Protein AF-A0A6J5W0Q2-F1 (afdb_monomer_lite)

Radius of gyration: 30.88 Å; chains: 1; bounding box: 70×27×79 Å

Secondary structure (DSSP, 8-state):
---GGGS--------PPP------PPP--PPPPPTTSPPP--------GGGTS--B-TTT--BS--TTT-GGGG-----

Organism: Prunus armeniaca (NCBI:txid36596)

pLDDT: mean 73.38, std 11.22, range [36.78, 86.94]

Sequence (79 aa):
MPSMDQWITYGPHPLLPHVFKKQVGRAIKKRIREQREPPTPTLGNKLRRWVYDKFKCTKCSQEGHNKKTCGTSLKKNSG

InterPro domains:
  IPR001878 Zinc finger, CCHC-type [PS50158] (56-70)
  IPR036875 Zinc finger, CCHC-type superfamily [SSF57756] (45-74)

Structure (mmCIF, N/CA/C/O backbone):
data_AF-A0A6J5W0Q2-F1
#
_entry.id   AF-A0A6J5W0Q2-F1
#
loop_
_atom_site.group_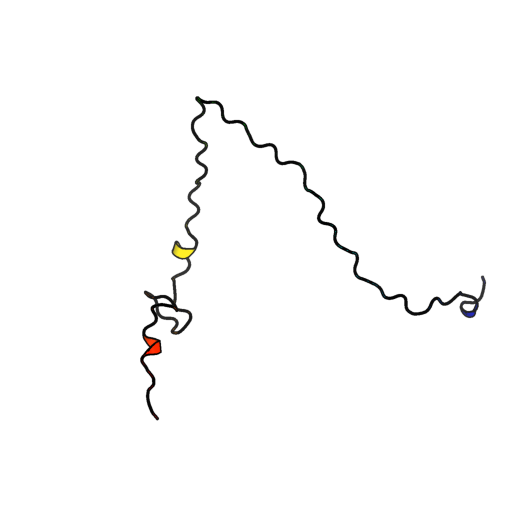PDB
_atom_site.id
_atom_site.type_symbol
_atom_site.label_atom_id
_atom_site.label_alt_id
_atom_site.label_comp_id
_atom_site.label_asym_id
_atom_site.label_entity_id
_atom_site.label_seq_id
_atom_site.pdbx_PDB_ins_code
_atom_site.Cartn_x
_atom_site.Cartn_y
_atom_site.Cartn_z
_atom_site.occupancy
_atom_site.B_iso_or_equiv
_atom_site.auth_seq_id
_atom_site.auth_comp_id
_atom_site.auth_asym_id
_atom_site.auth_atom_id
_atom_site.pdbx_PDB_model_num
ATOM 1 N N . MET A 1 1 ? 29.503 15.569 -47.699 1.00 63.34 1 MET A N 1
ATOM 2 C CA . MET A 1 1 ? 28.809 14.680 -46.740 1.00 63.34 1 MET A CA 1
ATOM 3 C C . MET A 1 1 ? 28.124 13.587 -47.546 1.00 63.34 1 MET A C 1
ATOM 5 O O . MET A 1 1 ? 27.542 13.947 -48.562 1.00 63.34 1 MET A O 1
ATOM 9 N N . PRO A 1 2 ? 28.247 12.298 -47.190 1.00 76.19 2 PRO A N 1
ATOM 10 C CA . PRO A 1 2 ? 27.569 11.223 -47.921 1.00 76.19 2 PRO A CA 1
ATOM 11 C C . PRO A 1 2 ? 26.040 11.390 -47.866 1.00 76.19 2 PRO A C 1
ATOM 13 O O . PRO A 1 2 ? 25.522 11.922 -46.880 1.00 76.19 2 PRO A O 1
ATOM 16 N N . SER A 1 3 ? 25.345 10.973 -48.935 1.00 81.06 3 SER A N 1
ATOM 17 C CA . SER A 1 3 ? 23.876 11.053 -49.048 1.00 81.06 3 SER A CA 1
ATOM 18 C C . SER A 1 3 ? 23.200 10.156 -48.012 1.00 81.06 3 SER A C 1
ATOM 20 O O . SER A 1 3 ? 23.738 9.109 -47.648 1.00 81.06 3 SER A O 1
ATOM 22 N N . MET A 1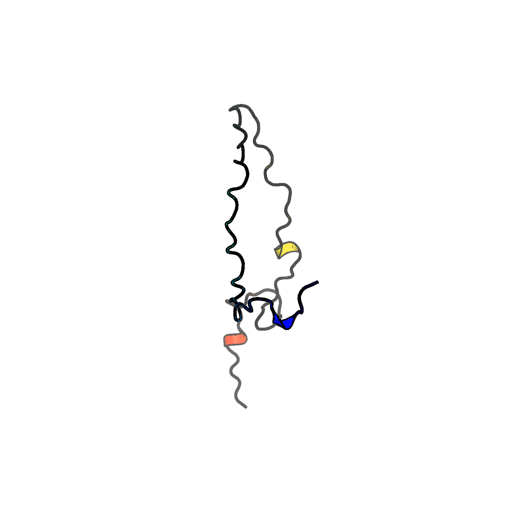 4 ? 22.004 10.547 -47.571 1.00 76.94 4 MET A N 1
ATOM 23 C CA . MET A 1 4 ? 21.218 9.831 -46.559 1.00 76.94 4 MET A CA 1
ATOM 24 C C . MET A 1 4 ? 20.902 8.382 -46.983 1.00 76.94 4 MET A C 1
ATOM 26 O O . MET A 1 4 ? 20.820 7.492 -46.142 1.00 76.94 4 MET A O 1
ATOM 30 N N . ASP A 1 5 ? 20.836 8.131 -48.292 1.00 80.69 5 ASP A N 1
ATOM 31 C CA . ASP A 1 5 ? 20.570 6.818 -48.900 1.00 80.69 5 ASP A CA 1
ATOM 32 C C . ASP A 1 5 ? 21.728 5.816 -48.768 1.00 80.69 5 ASP A C 1
ATOM 34 O O . ASP A 1 5 ? 21.562 4.631 -49.043 1.00 80.69 5 ASP A O 1
ATOM 38 N N . GLN A 1 6 ? 22.917 6.270 -48.360 1.00 81.81 6 GLN A N 1
ATOM 39 C CA . GLN A 1 6 ? 24.083 5.403 -48.151 1.00 81.81 6 GLN A CA 1
ATOM 40 C C . GLN A 1 6 ? 24.160 4.844 -46.722 1.00 81.81 6 GLN A C 1
ATOM 42 O O . GLN A 1 6 ? 25.121 4.153 -46.379 1.00 81.81 6 GLN A O 1
ATOM 47 N N . TRP A 1 7 ? 23.189 5.151 -45.858 1.00 81.50 7 TRP A N 1
ATOM 48 C CA . TRP A 1 7 ? 23.187 4.669 -44.479 1.00 81.50 7 TRP A CA 1
ATOM 49 C C . TRP A 1 7 ? 22.678 3.231 -44.403 1.00 81.50 7 TRP A C 1
ATOM 51 O O . TRP A 1 7 ? 21.608 2.898 -44.910 1.00 81.50 7 TRP A O 1
ATOM 61 N N . ILE A 1 8 ? 23.431 2.376 -43.713 1.00 78.31 8 ILE A N 1
ATOM 62 C CA . ILE A 1 8 ? 23.036 0.989 -43.461 1.00 78.31 8 ILE A CA 1
ATOM 63 C C . ILE A 1 8 ? 21.772 1.005 -42.596 1.00 78.31 8 ILE A C 1
ATOM 65 O O . ILE A 1 8 ? 21.808 1.385 -41.425 1.00 78.31 8 ILE A O 1
ATOM 69 N N . THR A 1 9 ? 20.643 0.611 -43.182 1.00 74.94 9 THR A N 1
ATOM 70 C CA . THR A 1 9 ? 19.358 0.548 -42.486 1.00 74.94 9 THR A CA 1
ATOM 71 C C . THR A 1 9 ? 19.237 -0.813 -41.821 1.00 74.94 9 THR A C 1
ATOM 73 O O . THR A 1 9 ? 18.884 -1.812 -42.445 1.00 74.94 9 THR A O 1
ATOM 76 N N . TYR A 1 10 ? 19.557 -0.874 -40.535 1.00 73.00 10 TYR A N 1
ATOM 77 C CA . TYR A 1 10 ? 19.201 -2.039 -39.744 1.00 73.00 10 TYR A CA 1
ATOM 78 C C . TYR A 1 10 ? 17.684 -1.991 -39.526 1.00 73.00 10 TYR A C 1
ATOM 80 O O . TYR A 1 10 ? 17.157 -0.977 -39.065 1.00 73.00 10 TYR A O 1
ATOM 88 N N . GLY A 1 11 ? 16.973 -3.041 -39.955 1.00 76.19 11 GLY A N 1
ATOM 89 C CA . GLY A 1 11 ? 15.513 -3.144 -39.841 1.00 76.19 11 GLY A CA 1
ATOM 90 C C . GLY A 1 11 ? 15.019 -2.928 -38.404 1.00 76.19 11 GLY A C 1
ATOM 91 O O . GLY A 1 11 ? 15.834 -2.861 -37.486 1.00 76.19 11 GLY A O 1
ATOM 92 N N . PRO A 1 12 ? 13.697 -2.821 -38.178 1.00 77.19 12 PRO A N 1
ATOM 93 C CA . PRO A 1 12 ? 13.144 -2.423 -36.888 1.00 77.19 12 PRO A CA 1
ATOM 94 C C . PRO A 1 12 ? 13.679 -3.325 -35.773 1.00 77.19 12 PRO A C 1
ATOM 96 O O . PRO A 1 12 ? 13.267 -4.474 -35.616 1.00 77.19 12 PRO A O 1
ATOM 99 N N . HIS A 1 13 ? 14.637 -2.807 -35.008 1.00 73.12 13 HIS A N 1
ATOM 100 C CA . HIS A 1 13 ? 15.134 -3.495 -33.836 1.00 73.12 13 HIS A CA 1
ATOM 101 C C . HIS A 1 13 ? 14.025 -3.455 -32.791 1.00 73.12 13 HIS A C 1
ATOM 103 O O . HIS A 1 13 ? 13.534 -2.363 -32.482 1.00 73.12 13 HIS A O 1
ATOM 109 N N . PRO A 1 14 ? 13.596 -4.605 -32.245 1.00 80.06 14 PRO A N 1
ATOM 110 C CA . PRO A 1 14 ? 12.613 -4.591 -31.182 1.00 80.06 14 PRO A CA 1
ATOM 111 C C . PRO A 1 14 ? 13.224 -3.838 -29.999 1.00 80.06 14 PRO A C 1
ATOM 113 O O . PRO A 1 14 ? 14.187 -4.299 -29.384 1.00 80.06 14 PRO A O 1
ATOM 116 N N . LEU A 1 15 ? 12.678 -2.658 -29.701 1.00 78.50 15 LEU A N 1
ATOM 117 C CA . LEU A 1 15 ? 13.013 -1.885 -28.512 1.00 78.50 15 LEU A CA 1
ATOM 118 C C . LEU A 1 15 ? 12.451 -2.633 -27.302 1.00 78.50 15 LEU A C 1
ATOM 120 O O . LEU A 1 15 ? 11.362 -2.337 -26.811 1.00 78.50 15 LEU A O 1
ATOM 124 N N . LEU A 1 16 ? 13.162 -3.669 -26.862 1.00 84.31 16 LEU A N 1
ATOM 125 C CA . LEU A 1 16 ? 12.799 -4.381 -25.650 1.00 84.31 16 LEU A CA 1
ATOM 126 C C . LEU A 1 16 ? 12.940 -3.417 -24.467 1.00 84.31 16 LEU A C 1
ATOM 128 O O . LEU A 1 16 ? 13.940 -2.695 -24.378 1.00 84.31 16 LEU A O 1
ATOM 132 N N . PRO A 1 17 ? 11.964 -3.387 -23.545 1.00 86.19 17 PRO A N 1
ATOM 133 C CA . PRO A 1 17 ? 12.096 -2.584 -22.345 1.00 86.19 17 PRO A CA 1
ATOM 134 C C . PRO A 1 17 ? 13.337 -3.030 -21.572 1.00 86.19 17 PRO A C 1
ATOM 136 O O . PRO A 1 17 ? 13.629 -4.222 -21.450 1.00 86.19 17 PRO A O 1
ATOM 139 N N . HIS A 1 18 ? 14.067 -2.058 -21.032 1.00 82.69 18 HIS A N 1
ATOM 140 C CA . HIS A 1 18 ? 15.235 -2.339 -20.213 1.00 82.69 18 HIS A CA 1
ATOM 141 C C . HIS A 1 18 ? 14.836 -3.211 -19.014 1.00 82.69 18 HIS A C 1
ATOM 143 O O . HIS A 1 18 ? 13.946 -2.86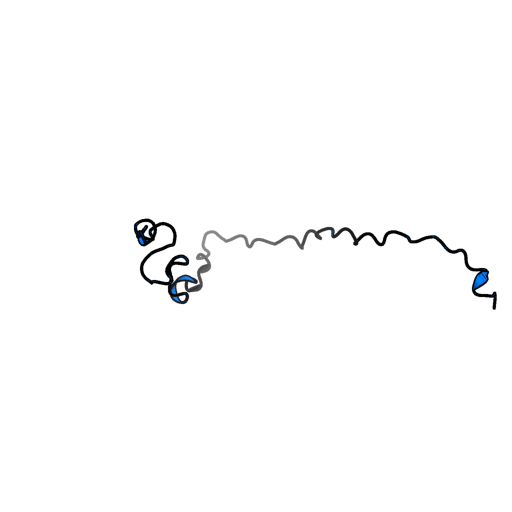1 -18.234 1.00 82.69 18 HIS A O 1
ATOM 149 N N . VAL A 1 19 ? 15.518 -4.344 -18.844 1.00 86.94 19 VAL A N 1
ATOM 150 C CA . VAL A 1 19 ? 15.265 -5.267 -17.735 1.00 86.94 19 VAL A CA 1
ATOM 151 C C . VAL A 1 19 ? 15.644 -4.581 -16.422 1.00 86.94 19 VAL A C 1
ATOM 153 O O . VAL A 1 19 ? 16.821 -4.399 -16.107 1.00 86.94 19 VAL A O 1
ATOM 156 N N . PHE A 1 20 ? 14.643 -4.184 -15.636 1.00 83.44 20 PHE A N 1
ATOM 157 C CA . PHE A 1 20 ? 14.871 -3.560 -14.337 1.00 83.44 20 PHE A CA 1
ATOM 158 C C . PHE A 1 20 ? 15.437 -4.579 -13.342 1.00 83.44 20 PHE A C 1
ATOM 160 O O . PHE A 1 20 ? 14.729 -5.446 -12.827 1.00 83.44 20 PHE A O 1
ATOM 167 N N . LYS A 1 21 ? 16.727 -4.448 -13.031 1.00 85.12 21 LYS A N 1
ATOM 168 C CA . LYS A 1 21 ? 17.357 -5.156 -11.917 1.00 85.12 21 LYS A CA 1
ATOM 169 C C . LYS A 1 21 ? 17.167 -4.317 -10.658 1.00 85.12 21 LYS A C 1
ATOM 171 O O . LYS A 1 21 ? 17.708 -3.216 -10.567 1.00 85.12 21 LYS A O 1
ATOM 176 N N . LYS A 1 22 ? 16.415 -4.834 -9.679 1.00 83.88 22 LYS A N 1
ATOM 177 C CA . LYS A 1 22 ? 16.340 -4.218 -8.345 1.00 83.88 22 LYS A CA 1
ATOM 178 C C . LYS A 1 22 ? 17.755 -4.132 -7.783 1.00 83.88 22 LYS A C 1
ATOM 180 O O . LYS A 1 22 ? 18.367 -5.160 -7.503 1.00 83.88 22 LYS A O 1
ATOM 185 N N . GLN A 1 23 ? 18.266 -2.916 -7.624 1.00 83.25 23 GLN A N 1
ATOM 186 C CA . GLN A 1 23 ? 19.517 -2.709 -6.912 1.00 83.25 23 GLN A CA 1
ATOM 187 C C . GLN A 1 23 ? 19.308 -3.157 -5.468 1.00 83.25 23 GLN A C 1
ATOM 189 O O . GLN A 1 23 ? 18.365 -2.718 -4.804 1.00 83.25 23 GLN A O 1
ATOM 194 N N . VAL A 1 24 ? 20.163 -4.063 -4.995 1.00 81.56 24 VAL A N 1
ATOM 195 C CA . VAL A 1 24 ? 20.205 -4.408 -3.575 1.00 81.56 24 VAL A CA 1
ATOM 196 C C . VAL A 1 24 ? 20.560 -3.113 -2.851 1.00 81.56 24 VAL A C 1
ATOM 198 O O . VAL A 1 24 ? 21.623 -2.540 -3.081 1.00 81.56 24 VAL A O 1
ATOM 201 N N . GLY A 1 25 ? 19.613 -2.589 -2.072 1.00 83.56 25 GLY A N 1
ATOM 202 C CA . GLY A 1 25 ? 19.798 -1.333 -1.355 1.00 83.56 25 GLY A CA 1
ATOM 203 C C . GLY A 1 25 ? 20.979 -1.403 -0.385 1.00 83.56 25 GLY A C 1
ATOM 204 O O . GLY A 1 25 ? 21.554 -2.462 -0.133 1.00 83.56 25 GLY A O 1
ATOM 205 N N . ARG A 1 26 ? 21.332 -0.261 0.209 1.00 82.38 26 ARG A N 1
ATOM 206 C CA . ARG A 1 26 ? 22.355 -0.231 1.262 1.00 82.38 26 ARG A CA 1
ATOM 207 C C . ARG A 1 26 ? 21.937 -1.142 2.416 1.00 82.38 26 ARG A C 1
ATOM 209 O O . ARG A 1 26 ? 20.782 -1.112 2.842 1.00 82.38 26 ARG A O 1
ATOM 216 N N . ALA A 1 27 ? 22.887 -1.919 2.933 1.00 80.31 27 ALA A N 1
ATOM 217 C CA . ALA A 1 27 ? 22.651 -2.765 4.093 1.00 80.31 27 ALA A CA 1
ATOM 218 C C . ALA A 1 27 ? 22.131 -1.915 5.264 1.00 80.31 27 ALA A C 1
ATOM 220 O O . ALA A 1 27 ? 22.760 -0.935 5.673 1.00 80.31 27 ALA A O 1
ATOM 221 N N . ILE A 1 28 ? 20.964 -2.287 5.792 1.00 78.00 28 ILE A N 1
ATOM 222 C CA . ILE A 1 28 ? 20.353 -1.598 6.927 1.00 78.00 28 ILE A CA 1
ATOM 223 C C . ILE A 1 28 ? 21.123 -2.004 8.183 1.00 78.00 28 ILE A C 1
ATOM 225 O O . ILE A 1 28 ? 21.062 -3.158 8.611 1.00 78.00 28 ILE A O 1
ATOM 229 N N . LYS A 1 29 ? 21.832 -1.053 8.798 1.00 80.00 29 LYS A N 1
ATOM 230 C CA . LYS A 1 29 ? 22.424 -1.250 10.124 1.00 80.00 29 LYS A CA 1
ATOM 231 C C . LYS A 1 29 ? 21.302 -1.251 11.159 1.00 80.00 29 LYS A C 1
ATOM 233 O O . LYS A 1 29 ? 20.669 -0.225 11.395 1.00 80.00 29 LYS A O 1
ATOM 238 N N . LYS A 1 30 ? 21.039 -2.405 11.771 1.00 75.56 30 LYS A N 1
ATOM 239 C CA . LYS A 1 30 ? 20.178 -2.481 12.956 1.00 75.56 30 LYS A CA 1
ATOM 240 C C . LYS A 1 30 ? 20.968 -1.961 14.155 1.00 75.56 30 LYS A C 1
ATOM 242 O O . LYS A 1 30 ? 22.116 -2.350 14.348 1.00 75.56 30 LYS A O 1
ATOM 247 N N . ARG A 1 31 ? 20.358 -1.090 14.958 1.00 79.94 31 ARG A N 1
ATOM 248 C CA . ARG A 1 31 ? 20.925 -0.662 16.239 1.00 79.94 31 ARG A CA 1
ATOM 249 C C . ARG A 1 31 ? 20.874 -1.839 17.218 1.00 79.94 31 ARG A C 1
ATOM 251 O O . ARG A 1 31 ? 19.801 -2.404 17.423 1.00 79.94 31 ARG A O 1
ATOM 258 N N . ILE A 1 32 ? 22.013 -2.208 17.801 1.00 76.50 32 ILE A N 1
ATOM 259 C CA . ILE A 1 32 ? 22.064 -3.160 18.917 1.00 76.50 32 ILE A CA 1
ATOM 260 C C . ILE A 1 32 ? 21.574 -2.409 20.156 1.00 76.50 32 ILE A C 1
ATOM 262 O O . ILE A 1 32 ? 22.101 -1.345 20.473 1.00 76.50 32 ILE A O 1
ATOM 266 N N . ARG A 1 33 ? 20.529 -2.924 20.808 1.00 71.50 33 ARG A N 1
ATOM 267 C CA . ARG A 1 33 ? 19.983 -2.350 22.041 1.00 71.50 33 ARG A CA 1
ATOM 268 C C . ARG A 1 33 ? 20.766 -2.899 23.227 1.00 71.50 33 ARG A C 1
ATOM 270 O O . ARG A 1 33 ? 20.821 -4.115 23.407 1.00 71.50 33 ARG A O 1
ATOM 277 N N . GLU A 1 34 ? 21.349 -2.016 24.027 1.00 80.25 34 GLU A N 1
ATOM 278 C CA . GLU A 1 34 ? 22.017 -2.406 25.270 1.00 80.25 34 GLU A CA 1
ATOM 279 C C . GLU A 1 34 ? 20.987 -2.872 26.312 1.00 80.25 34 GLU A C 1
ATOM 281 O O . GLU A 1 34 ? 19.857 -2.383 26.349 1.00 80.25 34 GLU A O 1
ATOM 286 N N . GLN A 1 35 ? 21.360 -3.819 27.181 1.00 75.44 35 GLN A N 1
ATOM 287 C CA . GLN A 1 35 ? 20.432 -4.512 28.093 1.00 75.44 35 GLN A CA 1
ATOM 288 C C . GLN A 1 35 ? 19.680 -3.573 29.054 1.00 75.44 35 GLN A C 1
ATOM 290 O O . GLN A 1 35 ? 18.577 -3.889 29.494 1.00 75.44 35 GLN A O 1
ATOM 295 N N . ARG A 1 36 ? 20.268 -2.414 29.370 1.00 81.50 36 ARG A N 1
ATOM 296 C CA . ARG A 1 36 ? 19.694 -1.399 30.267 1.00 81.50 36 ARG A CA 1
ATOM 297 C C . ARG A 1 36 ? 18.977 -0.273 29.528 1.00 81.50 36 ARG A C 1
ATOM 299 O O . ARG A 1 36 ? 18.369 0.576 30.171 1.00 81.50 36 ARG A O 1
ATOM 306 N N . GLU A 1 37 ? 19.042 -0.245 28.199 1.00 78.69 37 GLU A N 1
ATOM 307 C CA . GLU A 1 37 ? 18.388 0.803 27.432 1.00 78.69 37 GLU A CA 1
ATOM 308 C C . GLU A 1 37 ? 16.870 0.561 27.441 1.00 78.69 37 GLU A C 1
ATOM 310 O O . GLU A 1 37 ? 16.422 -0.532 27.057 1.00 78.69 37 GLU A O 1
ATOM 315 N N . PRO A 1 38 ? 16.047 1.539 27.863 1.00 76.56 38 PRO A N 1
ATOM 316 C CA . PRO A 1 38 ? 14.602 1.410 27.758 1.00 76.56 38 PRO A CA 1
ATOM 317 C C . PRO A 1 38 ? 14.212 1.184 26.288 1.00 76.56 38 PRO A C 1
ATOM 319 O O . PRO A 1 38 ? 14.882 1.683 25.380 1.00 76.56 38 PRO A O 1
ATOM 322 N N . PRO A 1 39 ? 13.157 0.401 26.007 1.00 72.06 39 PRO A N 1
ATOM 323 C CA . PRO A 1 39 ? 12.713 0.226 24.636 1.00 72.06 39 PRO A CA 1
ATOM 324 C C . PRO A 1 39 ? 12.317 1.596 24.104 1.00 72.06 39 PRO A C 1
ATOM 326 O O . PRO A 1 39 ? 11.490 2.276 24.711 1.00 72.06 39 PRO A O 1
ATOM 329 N N . THR A 1 40 ? 12.877 1.994 22.962 1.00 65.06 40 THR A N 1
ATOM 330 C CA . THR A 1 40 ? 12.352 3.145 22.227 1.00 65.06 40 THR A CA 1
ATOM 331 C C . THR A 1 40 ? 10.849 2.933 22.046 1.00 65.06 40 THR A C 1
ATOM 333 O O . THR A 1 40 ? 10.468 1.831 21.621 1.00 65.06 40 THR A O 1
ATOM 336 N N . PRO A 1 41 ? 9.983 3.920 22.351 1.00 66.38 41 PRO A N 1
ATOM 337 C CA . PRO A 1 41 ? 8.548 3.786 22.150 1.00 66.38 41 PRO A CA 1
ATOM 338 C C . PRO A 1 41 ? 8.294 3.660 20.646 1.00 66.38 41 PRO A C 1
ATOM 340 O O . PRO A 1 41 ? 8.094 4.636 19.931 1.00 66.38 41 PRO A O 1
ATOM 343 N N . THR A 1 42 ? 8.334 2.429 20.131 1.00 60.97 42 THR A N 1
ATOM 344 C CA . THR A 1 42 ? 8.230 2.102 18.693 1.00 60.97 42 THR A CA 1
ATOM 345 C C . THR A 1 42 ? 6.769 2.160 18.241 1.00 60.97 42 THR A C 1
ATOM 347 O O . THR A 1 42 ? 6.322 1.475 17.327 1.00 60.97 42 THR A O 1
ATOM 350 N N . LEU A 1 43 ? 5.988 2.976 18.934 1.00 59.00 43 LEU A N 1
ATOM 351 C CA . LEU A 1 43 ? 4.560 3.090 18.791 1.00 59.00 43 LEU A CA 1
ATOM 352 C C . LEU A 1 43 ? 4.187 4.528 19.126 1.00 59.00 43 LEU A C 1
ATOM 354 O O . LEU A 1 43 ? 3.422 4.809 20.040 1.00 59.00 43 LEU A O 1
ATOM 358 N N . GLY A 1 44 ? 4.740 5.465 18.350 1.00 58.62 44 GLY A N 1
ATOM 359 C CA . GLY A 1 44 ? 4.013 6.706 18.124 1.00 58.62 44 GLY A CA 1
ATOM 360 C C . GLY A 1 44 ? 2.576 6.335 17.757 1.00 58.62 44 GLY A C 1
ATOM 361 O O . GLY A 1 44 ? 2.374 5.370 17.011 1.00 58.62 44 GLY A O 1
ATOM 362 N N . ASN A 1 45 ? 1.607 7.046 18.332 1.00 64.31 45 ASN A N 1
ATOM 363 C CA . ASN A 1 45 ? 0.171 6.867 18.129 1.00 64.31 45 ASN A CA 1
ATOM 364 C C . ASN A 1 45 ? -0.196 6.985 16.639 1.00 64.31 45 ASN A C 1
ATOM 366 O O . ASN A 1 45 ? -0.755 7.984 16.195 1.00 64.31 45 ASN A O 1
ATOM 370 N N . LYS A 1 46 ? 0.105 5.967 15.828 1.00 60.53 46 LYS A N 1
ATOM 371 C CA . LYS A 1 46 ? -0.509 5.804 14.519 1.00 60.53 46 LYS A CA 1
ATOM 372 C C . LYS A 1 46 ? -1.951 5.442 14.807 1.00 60.53 46 LYS A C 1
ATOM 374 O O . LYS A 1 46 ? -2.270 4.274 15.036 1.00 60.53 46 LYS A O 1
ATOM 379 N N . LEU A 1 47 ? -2.797 6.468 14.835 1.00 60.31 47 LEU A N 1
ATOM 380 C CA . LEU A 1 47 ? -4.240 6.317 14.789 1.00 60.31 47 LEU A CA 1
ATOM 381 C C . LEU A 1 47 ? -4.541 5.299 13.700 1.00 60.31 47 LEU A C 1
ATOM 383 O O . LEU A 1 47 ? -4.120 5.432 12.546 1.00 60.31 47 LEU A O 1
ATOM 387 N N . ARG A 1 48 ? -5.165 4.199 14.108 1.00 61.91 48 ARG A N 1
ATOM 388 C CA . ARG A 1 48 ? -5.479 3.132 13.176 1.00 61.91 48 ARG A CA 1
ATOM 389 C C . ARG A 1 48 ? -6.411 3.717 12.114 1.00 61.91 48 ARG A C 1
ATOM 3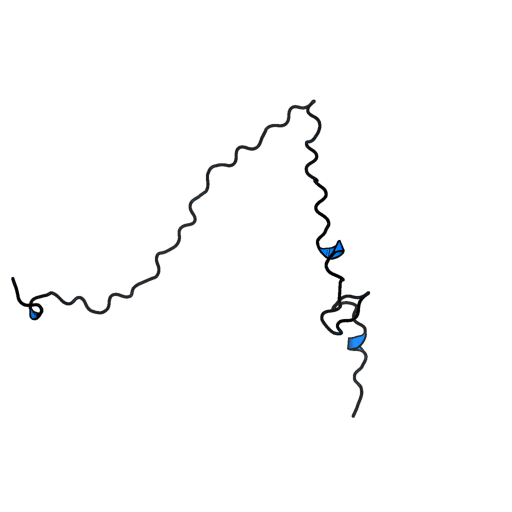91 O O . ARG A 1 48 ? -7.331 4.451 12.455 1.00 61.91 48 ARG A O 1
ATOM 398 N N . ARG A 1 49 ? -6.191 3.390 10.838 1.00 59.81 49 ARG A N 1
ATOM 399 C CA . ARG A 1 49 ? -6.932 3.968 9.698 1.00 59.81 49 ARG A CA 1
ATOM 400 C C . ARG A 1 49 ? -8.463 3.885 9.855 1.00 59.81 49 ARG A C 1
ATOM 402 O O . ARG A 1 49 ? -9.177 4.800 9.471 1.00 59.81 49 ARG A O 1
ATOM 409 N N . TRP A 1 50 ? -8.943 2.850 10.543 1.00 59.03 50 TRP A N 1
ATOM 410 C CA . TRP A 1 50 ? -10.348 2.635 10.908 1.00 59.03 50 TRP A CA 1
ATOM 411 C C . TRP A 1 50 ? -10.946 3.611 11.940 1.00 59.03 50 TRP A C 1
ATOM 413 O O . TRP A 1 50 ? -12.147 3.560 12.167 1.00 59.03 50 TRP A O 1
ATOM 423 N N . VAL A 1 51 ? -10.155 4.489 12.566 1.00 62.97 51 VAL A N 1
ATOM 424 C CA . VAL A 1 51 ? -10.679 5.574 13.420 1.00 62.97 51 VAL A CA 1
ATOM 425 C C . VAL A 1 51 ? -11.257 6.716 12.570 1.00 62.97 51 VAL A C 1
ATOM 427 O O . VAL A 1 51 ? -12.180 7.391 13.012 1.00 62.97 51 VAL A O 1
ATOM 430 N N . TYR A 1 52 ? -10.759 6.907 11.341 1.00 58.56 52 TYR A N 1
ATOM 431 C CA . TYR A 1 52 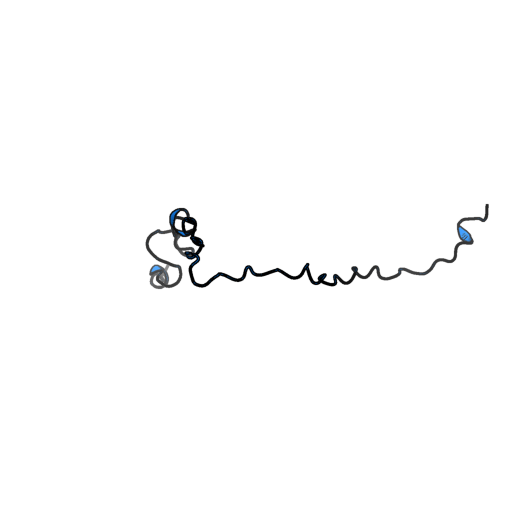? -11.204 7.973 10.431 1.00 58.56 52 TYR A CA 1
ATOM 432 C C . TYR A 1 52 ? -12.069 7.464 9.281 1.00 58.56 52 TYR A C 1
ATOM 434 O O . TYR A 1 52 ? -13.028 8.129 8.888 1.00 58.56 52 TYR A O 1
ATOM 442 N N . ASP A 1 53 ? -11.779 6.269 8.769 1.00 66.81 53 ASP A N 1
ATOM 443 C CA . ASP A 1 53 ? -12.636 5.632 7.778 1.00 66.81 53 ASP A CA 1
ATOM 444 C C . ASP A 1 53 ? -13.844 5.039 8.499 1.00 66.81 53 ASP A C 1
ATOM 446 O O . ASP A 1 53 ? -13.783 3.916 9.007 1.00 66.81 53 ASP A O 1
ATOM 450 N N . LYS A 1 54 ? -14.948 5.801 8.553 1.00 68.19 54 LYS A N 1
ATOM 451 C CA . LYS A 1 54 ? -16.257 5.266 8.940 1.00 68.19 54 LYS A CA 1
ATOM 452 C C . LYS A 1 54 ? -16.487 3.992 8.144 1.00 68.19 54 LYS A C 1
ATOM 454 O O . LYS A 1 54 ? -16.652 4.023 6.923 1.00 68.19 54 LYS A O 1
ATOM 459 N N . PHE A 1 55 ? -16.426 2.865 8.838 1.00 73.19 55 PHE A N 1
ATOM 460 C CA . PHE A 1 55 ? -16.472 1.570 8.203 1.00 73.19 55 PHE A CA 1
ATOM 461 C C . PHE A 1 55 ? -17.889 1.343 7.654 1.00 73.19 55 PHE A C 1
ATOM 463 O O . PHE A 1 55 ? -18.826 1.034 8.392 1.00 73.19 55 PHE A O 1
ATOM 470 N N . LYS A 1 56 ? -18.045 1.552 6.344 1.00 80.56 56 LYS A N 1
ATOM 471 C CA . LYS A 1 56 ? -19.287 1.323 5.605 1.00 80.56 56 LYS A CA 1
ATOM 472 C C . LYS A 1 56 ? -19.216 -0.013 4.890 1.00 80.56 56 LYS A C 1
ATOM 474 O O . LYS A 1 56 ? -18.208 -0.369 4.276 1.00 80.56 56 LYS A O 1
ATOM 479 N N . CYS A 1 57 ? -20.312 -0.754 4.935 1.00 84.62 57 CYS A N 1
ATOM 480 C CA . CYS A 1 57 ? -20.444 -1.986 4.187 1.00 84.62 57 CYS A CA 1
ATOM 481 C C . CYS A 1 57 ? -20.325 -1.705 2.685 1.00 84.62 57 CYS A C 1
ATOM 483 O O . CYS A 1 57 ? -21.159 -1.012 2.119 1.00 84.62 57 CYS A O 1
ATOM 485 N N . THR A 1 58 ? -19.363 -2.308 1.988 1.00 81.12 58 THR A N 1
ATOM 486 C CA . THR A 1 58 ? -19.228 -2.128 0.529 1.00 81.12 58 THR A CA 1
ATOM 487 C C . THR A 1 58 ? -20.375 -2.731 -0.290 1.00 81.12 58 THR A C 1
ATOM 489 O O . THR A 1 58 ? -20.455 -2.479 -1.485 1.00 81.12 58 THR A O 1
ATOM 492 N N . LYS A 1 59 ? -21.255 -3.542 0.322 1.00 82.12 59 LYS A N 1
ATOM 493 C CA . LYS A 1 59 ? -22.445 -4.113 -0.339 1.00 82.12 59 LYS A CA 1
ATOM 494 C C . LYS A 1 59 ? -23.678 -3.213 -0.262 1.00 82.12 59 LYS A C 1
ATOM 496 O O . LYS A 1 59 ? -24.456 -3.204 -1.202 1.00 82.12 59 LYS A O 1
ATOM 501 N N . CYS A 1 60 ? -23.903 -2.533 0.861 1.00 84.50 60 CYS A N 1
ATOM 502 C CA . CYS A 1 60 ? -25.140 -1.775 1.096 1.00 84.50 60 CYS A CA 1
ATOM 503 C C . CYS A 1 60 ? -24.902 -0.354 1.617 1.00 84.50 60 CYS A C 1
ATOM 505 O O . CYS A 1 60 ? -25.851 0.331 1.979 1.00 84.50 60 CYS A O 1
ATOM 507 N N . SER A 1 61 ? -23.640 0.066 1.708 1.00 81.12 61 SER A N 1
ATOM 508 C CA . SER A 1 61 ? -23.178 1.383 2.162 1.00 81.12 61 SER A CA 1
ATOM 509 C C . SER A 1 61 ? -23.632 1.802 3.568 1.00 81.12 61 SER A C 1
ATOM 511 O O . SER A 1 61 ? -23.409 2.945 3.960 1.00 81.12 61 SER A O 1
ATOM 513 N N . GLN A 1 62 ? -24.213 0.878 4.341 1.00 82.56 62 GLN A N 1
ATOM 514 C CA . GLN A 1 62 ? -24.641 1.087 5.726 1.00 82.56 62 GLN A CA 1
ATOM 515 C C . GLN A 1 62 ? -23.484 0.867 6.708 1.00 82.56 62 GLN A C 1
ATOM 517 O O . GLN A 1 62 ? -22.584 0.060 6.455 1.00 82.56 62 GLN A O 1
ATOM 522 N N . GLU A 1 63 ? -23.521 1.582 7.829 1.00 80.62 63 GLU A N 1
ATOM 523 C CA . GLU A 1 63 ? -22.532 1.499 8.910 1.00 80.62 63 GLU A CA 1
ATOM 524 C C . GLU A 1 63 ? -22.873 0.352 9.886 1.00 80.62 63 GLU A C 1
ATOM 526 O O . GLU A 1 63 ? -23.998 -0.150 9.922 1.00 80.62 63 GLU A O 1
ATOM 531 N N . GLY A 1 64 ? -21.884 -0.112 10.657 1.00 82.56 64 GLY A N 1
ATOM 532 C CA . GLY A 1 64 ? -22.078 -1.119 11.714 1.00 82.56 64 GLY A CA 1
ATOM 533 C C . GLY A 1 64 ? -21.906 -2.587 11.300 1.00 82.56 64 GLY A C 1
ATOM 534 O O . GLY A 1 64 ? -21.954 -3.462 12.160 1.00 82.56 64 GLY A O 1
ATOM 535 N N . HIS A 1 65 ? -21.665 -2.891 10.018 1.00 84.38 65 HIS A N 1
ATOM 536 C CA . HIS A 1 65 ? -21.385 -4.263 9.571 1.00 84.38 65 HIS A CA 1
ATOM 537 C C . HIS A 1 65 ? -20.546 -4.325 8.286 1.00 84.38 65 HIS A C 1
ATOM 539 O O . HIS A 1 65 ? -20.550 -3.404 7.472 1.00 84.38 65 HIS A O 1
ATOM 545 N N . ASN A 1 66 ? -19.850 -5.446 8.065 1.00 79.75 66 ASN A N 1
ATOM 546 C CA . ASN A 1 66 ? -18.928 -5.651 6.942 1.00 79.75 66 ASN A CA 1
ATOM 547 C C . ASN A 1 66 ? -19.613 -6.409 5.799 1.00 79.75 66 ASN A C 1
ATOM 549 O O . ASN A 1 66 ? -20.598 -7.108 6.007 1.00 79.75 66 ASN A O 1
ATOM 553 N N . LYS A 1 67 ? -19.016 -6.408 4.595 1.00 81.12 67 LYS A N 1
ATOM 554 C CA . LYS A 1 67 ? -19.469 -7.226 3.444 1.00 81.12 67 LYS A CA 1
ATOM 555 C C . LYS A 1 67 ? -19.748 -8.700 3.803 1.00 81.12 67 LYS A C 1
ATOM 557 O O . LYS A 1 67 ? -20.619 -9.323 3.189 1.00 81.12 67 LYS A O 1
ATOM 562 N N . LYS A 1 68 ? -18.992 -9.246 4.765 1.00 78.06 68 LYS A N 1
ATOM 563 C CA . LYS A 1 68 ? -19.108 -10.627 5.262 1.00 78.06 68 LYS A CA 1
ATOM 564 C C . LYS A 1 68 ? -20.325 -10.847 6.168 1.00 78.06 68 LYS A C 1
ATOM 566 O O . LYS A 1 68 ? -20.941 -11.894 6.072 1.00 78.06 68 LYS A O 1
ATOM 571 N N . THR A 1 69 ? -20.681 -9.866 6.997 1.00 79.31 69 THR A N 1
ATOM 572 C CA . THR A 1 69 ? -21.815 -9.921 7.941 1.00 79.31 69 THR A CA 1
ATOM 573 C C . THR A 1 69 ? -23.046 -9.173 7.423 1.00 79.31 69 THR A C 1
ATOM 575 O O . THR A 1 69 ? -24.002 -8.936 8.153 1.00 79.31 69 THR A O 1
ATOM 578 N N . CYS A 1 70 ? -23.029 -8.781 6.148 1.00 82.69 70 CYS A N 1
ATOM 579 C CA . CYS A 1 70 ? -24.106 -8.036 5.523 1.00 82.69 70 CYS A CA 1
ATOM 580 C C . CYS A 1 70 ? -25.334 -8.927 5.301 1.00 82.69 70 CYS A C 1
ATOM 582 O O . CYS A 1 70 ? -25.315 -9.853 4.481 1.00 82.69 70 CYS A O 1
ATOM 584 N N . GLY A 1 71 ? -26.415 -8.602 6.013 1.00 79.25 71 GLY A N 1
ATOM 585 C CA . GLY A 1 71 ? -27.707 -9.287 5.934 1.00 79.25 71 GLY A CA 1
ATOM 586 C C . GLY A 1 71 ? -28.456 -9.090 4.611 1.00 79.25 71 GLY A C 1
ATOM 587 O O . GLY A 1 71 ? -29.474 -9.736 4.393 1.00 79.25 71 GLY A O 1
ATOM 588 N N . THR A 1 72 ? -27.957 -8.262 3.681 1.00 64.69 72 THR A N 1
ATOM 589 C CA . THR A 1 72 ? -28.579 -8.099 2.350 1.00 64.69 72 THR A CA 1
ATOM 590 C C . THR A 1 72 ? -28.483 -9.344 1.472 1.00 64.69 72 THR A C 1
ATOM 592 O O . THR A 1 72 ? -29.171 -9.429 0.461 1.00 64.69 72 THR A O 1
ATOM 595 N N . SER A 1 73 ? -27.722 -10.356 1.895 1.00 56.94 73 SER A N 1
ATOM 596 C CA . SER A 1 73 ? -27.765 -11.704 1.313 1.00 56.94 73 SER A CA 1
ATOM 597 C C . SER A 1 73 ? -29.145 -12.380 1.455 1.00 56.94 73 SER A C 1
ATOM 599 O O . SER A 1 73 ? -29.373 -13.405 0.821 1.00 56.94 73 SER A O 1
ATOM 601 N N . LEU A 1 74 ? -30.059 -11.822 2.266 1.00 56.75 74 LEU A N 1
ATOM 602 C CA . LEU A 1 74 ? -31.384 -12.382 2.557 1.00 56.75 74 LEU A CA 1
ATOM 603 C C . LEU A 1 74 ? -32.579 -11.606 1.977 1.00 56.75 74 LEU A C 1
ATOM 605 O O . LEU A 1 74 ? -33.715 -11.933 2.306 1.00 56.75 74 LEU A O 1
ATOM 609 N N . LYS A 1 75 ? -32.377 -10.621 1.093 1.00 52.34 75 LYS A N 1
ATOM 610 C CA . LYS A 1 75 ? -33.491 -10.039 0.321 1.00 52.34 75 LYS A CA 1
ATOM 611 C C . LYS A 1 75 ? -33.367 -10.395 -1.157 1.00 52.34 75 LYS A C 1
ATOM 613 O O . LYS A 1 75 ? -33.046 -9.553 -1.988 1.00 52.34 75 LYS A O 1
ATOM 618 N N . LYS A 1 76 ? -33.648 -11.662 -1.476 1.00 49.41 76 LYS A N 1
ATOM 619 C CA . LYS A 1 76 ? -34.293 -11.989 -2.752 1.00 49.41 76 LYS A CA 1
ATOM 620 C C . LYS A 1 76 ? -35.761 -11.593 -2.590 1.00 49.41 76 LYS A C 1
ATOM 622 O O . LYS A 1 76 ? -36.474 -12.296 -1.888 1.00 49.41 76 LYS A O 1
ATOM 627 N N . ASN A 1 77 ? -36.190 -10.491 -3.195 1.00 44.94 77 ASN A N 1
ATOM 628 C CA . ASN A 1 77 ? -37.612 -10.252 -3.422 1.00 44.94 77 ASN A CA 1
ATOM 629 C C . ASN A 1 77 ? -37.865 -10.311 -4.925 1.00 44.94 77 ASN A C 1
ATOM 631 O O . ASN A 1 77 ? -37.425 -9.446 -5.675 1.00 44.94 77 ASN A O 1
ATOM 635 N N . SER A 1 78 ? -38.506 -11.415 -5.302 1.00 42.91 78 SER A N 1
ATOM 636 C CA . SER A 1 78 ? -39.680 -11.474 -6.172 1.00 42.91 78 SER A CA 1
ATOM 637 C C . SER A 1 78 ? -40.234 -10.125 -6.640 1.00 42.91 78 SER A C 1
ATOM 639 O O . SER A 1 78 ? -40.673 -9.310 -5.823 1.00 42.91 78 SER A O 1
ATOM 641 N N . GLY A 1 79 ? -40.271 -9.993 -7.961 1.00 36.78 79 GLY A N 1
ATOM 642 C CA . GLY A 1 79 ? -41.098 -9.110 -8.770 1.00 36.78 79 GLY A CA 1
ATOM 643 C C . GLY A 1 79 ? -41.140 -9.720 -10.158 1.00 36.78 79 GLY A C 1
ATOM 644 O O . GLY A 1 79 ? -40.039 -9.826 -10.741 1.00 36.78 79 GLY A O 1
#

Foldseek 3Di:
DDDPVPDDDDPDDPPDPDDDDPDPDPDD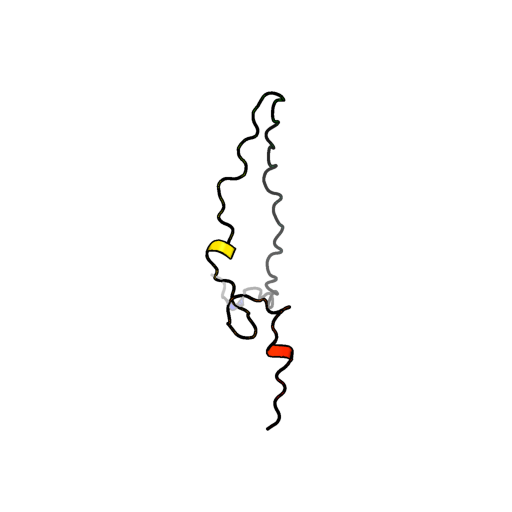DDDDDDPPHDPDCPPDPPPDPCVPPQDAAPVPRDGDDYVVPDPVVPDPDDD